Protein AF-A0A0G0J8R0-F1 (afdb_monomer)

Foldseek 3Di:
DDPPDVPVQLVLQLVLLVVVCVVPVVDPLNVLADSSQGGNLLSVQSVCLVVVNHDPVSLVVQLVVVCVVDVPCCSYNSNSSSVVSVVVNVVVVVVVVVVVPPPPPPPD

Sequence (108 aa):
MSIENGFEQSNDAEILCNNLHNQIADDPHWSDINCAKMEAEDAGLISKFTSGELSDDDIDERMDELREVDRNNQKDSSYVLAALLKNKLIASKYWEKRGGRGEKEARS

Mean predicted aligned error: 9.73 Å

Structure (mmCIF, N/CA/C/O backbone):
data_AF-A0A0G0J8R0-F1
#
_entry.id   AF-A0A0G0J8R0-F1
#
loop_
_atom_site.group_PDB
_atom_site.id
_atom_site.type_symbol
_atom_site.label_atom_id
_atom_site.label_alt_id
_atom_site.label_comp_id
_atom_site.label_asym_id
_atom_site.label_entity_id
_atom_site.label_seq_id
_atom_site.pdbx_PDB_ins_code
_atom_site.Cartn_x
_atom_site.Cartn_y
_atom_site.Cartn_z
_atom_site.occupancy
_atom_site.B_iso_or_equiv
_atom_site.auth_seq_id
_atom_site.auth_comp_id
_atom_site.auth_asym_id
_atom_site.auth_atom_id
_atom_site.pdbx_PDB_model_num
ATOM 1 N N . MET A 1 1 ? -25.494 10.990 19.401 1.00 35.59 1 MET A N 1
ATOM 2 C CA . MET A 1 1 ? -25.403 9.924 18.385 1.00 35.59 1 MET A CA 1
ATOM 3 C C . MET A 1 1 ? -24.760 10.563 17.176 1.00 35.59 1 MET A C 1
ATOM 5 O O . MET A 1 1 ? -25.429 11.344 16.522 1.00 35.59 1 MET A O 1
ATOM 9 N N . SER A 1 2 ? -23.469 10.326 16.962 1.00 42.91 2 SER A N 1
ATOM 10 C CA . SER A 1 2 ? -22.736 10.849 15.806 1.00 42.91 2 SER A CA 1
ATOM 11 C C . SER A 1 2 ? -22.311 9.640 14.983 1.00 42.91 2 SER A C 1
ATOM 13 O O . SER A 1 2 ? -21.313 9.003 15.299 1.00 42.91 2 SER A O 1
ATOM 15 N N . ILE A 1 3 ? -23.149 9.259 14.020 1.00 48.91 3 ILE A N 1
ATOM 16 C CA . ILE A 1 3 ? -22.897 8.169 13.064 1.00 48.91 3 ILE A CA 1
ATOM 17 C C . ILE A 1 3 ? -22.789 8.813 11.681 1.00 48.91 3 ILE A C 1
ATOM 19 O O . ILE A 1 3 ? -23.540 8.502 10.774 1.00 48.91 3 ILE A O 1
ATOM 23 N N . GLU A 1 4 ? -21.918 9.803 11.546 1.00 46.72 4 GLU A N 1
ATOM 24 C CA . GLU A 1 4 ? -21.707 10.530 10.293 1.00 46.72 4 GLU A CA 1
ATOM 25 C C . GLU A 1 4 ? -20.236 10.942 10.292 1.00 46.72 4 GLU A C 1
ATOM 27 O O . GLU A 1 4 ? -19.896 11.994 10.812 1.00 46.72 4 GLU A O 1
ATOM 32 N N . ASN A 1 5 ? -19.353 10.018 9.905 1.00 47.31 5 ASN A N 1
ATOM 33 C CA . ASN A 1 5 ? -17.941 10.289 9.566 1.00 47.31 5 ASN A CA 1
ATOM 34 C C . ASN A 1 5 ? -17.219 9.043 9.023 1.00 47.31 5 ASN A C 1
ATOM 36 O O . ASN A 1 5 ? -16.142 9.164 8.453 1.00 47.31 5 ASN A O 1
ATOM 40 N N . GLY A 1 6 ? -17.798 7.843 9.169 1.00 46.78 6 GLY A N 1
ATOM 41 C CA . GLY A 1 6 ? -17.219 6.616 8.607 1.00 46.78 6 GLY A CA 1
ATOM 42 C C . GLY A 1 6 ? -17.482 6.417 7.109 1.00 46.78 6 GLY A C 1
ATOM 43 O O . GLY A 1 6 ? -16.724 5.720 6.452 1.00 46.78 6 GLY A O 1
ATOM 44 N N . PHE A 1 7 ? -18.536 7.026 6.552 1.00 42.38 7 PHE A N 1
ATOM 45 C CA . PHE A 1 7 ? -18.953 6.757 5.168 1.00 42.38 7 PHE A CA 1
ATOM 46 C C . PHE A 1 7 ? -18.159 7.556 4.119 1.00 42.38 7 PHE A C 1
ATOM 48 O O . PHE A 1 7 ? -18.008 7.094 2.994 1.00 42.38 7 PHE A O 1
ATOM 55 N N . GLU A 1 8 ? -17.621 8.727 4.479 1.00 51.41 8 GLU A N 1
ATOM 56 C CA . GLU A 1 8 ? -16.779 9.530 3.577 1.00 51.41 8 GLU A CA 1
ATOM 57 C C . GLU A 1 8 ? -15.332 9.010 3.525 1.00 51.41 8 GLU A C 1
ATOM 59 O O . GLU A 1 8 ? -14.777 8.886 2.439 1.00 51.41 8 GLU A O 1
ATOM 64 N N . GLN A 1 9 ? -14.752 8.577 4.653 1.00 51.84 9 GLN A N 1
ATOM 65 C CA . GLN A 1 9 ? -13.360 8.096 4.683 1.00 51.84 9 GLN A CA 1
ATOM 66 C C . GLN A 1 9 ? -13.147 6.756 3.962 1.00 51.84 9 GLN A C 1
ATOM 68 O O . GLN A 1 9 ? -12.125 6.579 3.301 1.00 51.84 9 GLN A O 1
ATOM 73 N N . SER A 1 10 ? -14.100 5.818 4.039 1.00 55.41 10 SER A N 1
ATOM 74 C CA . SER A 1 10 ? -13.976 4.531 3.333 1.00 55.41 10 SER A CA 1
ATOM 75 C C . SER A 1 10 ? -14.023 4.677 1.808 1.00 55.41 10 SER A C 1
ATOM 77 O O . SER A 1 10 ? -13.453 3.852 1.101 1.00 55.41 10 SER A O 1
ATOM 79 N N . ASN A 1 11 ? -14.667 5.727 1.290 1.00 67.56 11 ASN A N 1
ATOM 80 C CA . ASN A 1 11 ? -14.789 5.940 -0.152 1.00 67.56 11 ASN A CA 1
ATOM 81 C C . ASN A 1 11 ? -13.491 6.514 -0.749 1.00 67.56 11 ASN A C 1
ATOM 83 O O . ASN A 1 11 ? -13.073 6.118 -1.835 1.00 67.56 11 ASN A O 1
ATOM 87 N N . ASP A 1 12 ? -12.809 7.395 -0.014 1.00 79.44 12 ASP A N 1
ATOM 88 C CA . ASP A 1 12 ? -11.572 8.030 -0.480 1.00 79.44 12 ASP A CA 1
ATOM 89 C C . ASP A 1 12 ? -10.418 7.025 -0.621 1.00 79.44 12 ASP A C 1
ATOM 91 O O . ASP A 1 12 ? -9.683 7.054 -1.614 1.00 79.44 12 ASP A O 1
ATOM 95 N N . ALA A 1 13 ? -10.290 6.091 0.327 1.00 83.44 13 ALA A N 1
ATOM 96 C CA . ALA A 1 13 ? -9.274 5.040 0.284 1.00 83.44 13 ALA A CA 1
ATOM 97 C C . ALA A 1 13 ? -9.476 4.089 -0.906 1.00 83.44 13 ALA A C 1
ATOM 99 O O . ALA A 1 13 ? -8.530 3.785 -1.640 1.00 83.44 13 ALA A O 1
ATOM 100 N N . GLU A 1 14 ? -10.721 3.674 -1.150 1.00 86.81 14 GLU A N 1
ATOM 101 C CA . GLU A 1 14 ? -11.070 2.831 -2.291 1.00 86.81 14 GLU A CA 1
ATOM 102 C C . GLU A 1 14 ? -10.799 3.548 -3.626 1.00 86.81 14 GLU A C 1
ATOM 104 O O . GLU A 1 14 ? -10.226 2.955 -4.546 1.00 86.81 14 GLU A O 1
ATOM 109 N N . ILE A 1 15 ? -11.154 4.832 -3.744 1.00 88.81 15 ILE A N 1
ATOM 110 C CA . ILE A 1 15 ? -10.900 5.634 -4.950 1.00 88.81 15 ILE A CA 1
ATOM 111 C C . ILE A 1 15 ? -9.396 5.758 -5.215 1.00 88.81 15 ILE A C 1
ATOM 113 O O . ILE A 1 15 ? -8.947 5.549 -6.345 1.00 88.81 15 ILE A O 1
ATOM 117 N N . LEU A 1 16 ? -8.600 6.071 -4.189 1.0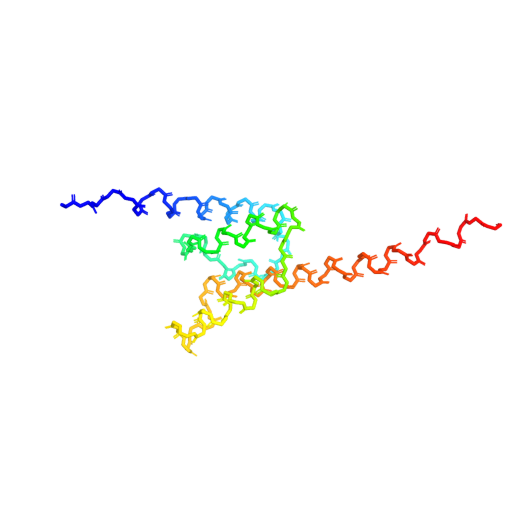0 90.00 16 LEU A N 1
ATOM 118 C CA . LEU A 1 16 ? -7.147 6.191 -4.319 1.00 90.00 16 LEU A CA 1
ATOM 119 C C . LEU A 1 16 ? -6.500 4.855 -4.696 1.00 90.00 16 LEU A C 1
ATOM 121 O O . LEU A 1 16 ? -5.642 4.826 -5.579 1.00 90.00 16 LEU A O 1
ATOM 125 N N . CYS A 1 17 ? -6.960 3.747 -4.118 1.00 90.44 17 CYS A N 1
ATOM 126 C CA . CYS A 1 17 ? -6.517 2.405 -4.490 1.00 90.44 17 CYS A CA 1
ATOM 127 C C . CYS A 1 17 ? -6.832 2.084 -5.958 1.00 90.44 17 CYS A C 1
ATOM 129 O O . CYS A 1 17 ? -5.951 1.659 -6.706 1.00 90.44 17 CYS A O 1
ATOM 131 N N . ASN A 1 18 ? -8.046 2.375 -6.425 1.00 89.69 18 ASN A N 1
ATOM 132 C CA . ASN A 1 18 ? -8.399 2.188 -7.834 1.00 89.69 18 ASN A CA 1
ATOM 133 C C . ASN A 1 18 ? -7.582 3.098 -8.772 1.00 89.69 18 ASN A C 1
ATOM 135 O O . ASN A 1 18 ? -7.194 2.682 -9.864 1.00 89.69 18 ASN A O 1
ATOM 139 N N . ASN A 1 19 ? -7.262 4.324 -8.353 1.00 89.56 19 ASN A N 1
ATOM 140 C CA . ASN A 1 19 ? -6.380 5.211 -9.115 1.00 89.56 19 ASN A CA 1
ATOM 141 C C . ASN A 1 19 ? -4.940 4.690 -9.173 1.00 89.56 19 ASN A C 1
ATOM 143 O O . ASN A 1 19 ? -4.287 4.820 -10.212 1.00 89.56 19 ASN A O 1
ATOM 147 N N . LEU A 1 20 ? -4.449 4.089 -8.087 1.00 89.25 20 LEU A N 1
ATOM 148 C CA . LEU A 1 20 ? -3.154 3.423 -8.062 1.00 89.25 20 LEU A CA 1
ATOM 149 C C . LEU A 1 20 ? -3.141 2.220 -9.011 1.00 89.25 20 LEU A C 1
ATOM 151 O O . LEU A 1 20 ? -2.183 2.089 -9.771 1.00 89.25 20 LEU A O 1
ATOM 155 N N . HIS A 1 21 ? -4.210 1.412 -9.051 1.00 88.50 21 HIS A N 1
ATOM 156 C CA . HIS A 1 21 ? -4.330 0.280 -9.979 1.00 88.50 21 HIS A CA 1
ATOM 157 C C . HIS A 1 21 ? -3.998 0.694 -11.410 1.00 88.50 21 HIS A C 1
ATOM 159 O O . HIS A 1 21 ? -3.163 0.075 -12.054 1.00 88.50 21 HIS A O 1
ATOM 165 N N . ASN A 1 22 ? -4.590 1.790 -11.889 1.00 85.44 22 ASN A N 1
ATOM 166 C CA . ASN A 1 22 ? -4.380 2.268 -13.256 1.00 85.44 22 ASN A CA 1
ATOM 167 C C . ASN A 1 22 ? -2.916 2.645 -13.551 1.00 85.44 22 ASN A C 1
ATOM 169 O O . ASN A 1 22 ? -2.509 2.638 -14.709 1.00 85.44 22 ASN A O 1
ATOM 173 N N . GLN A 1 23 ? -2.124 2.972 -12.526 1.00 83.75 23 GLN A N 1
ATOM 174 C CA . GLN A 1 23 ? -0.708 3.325 -12.660 1.00 83.75 23 GLN A CA 1
ATOM 175 C C . GLN A 1 23 ? 0.218 2.105 -12.603 1.00 83.75 23 GLN A C 1
ATOM 177 O O . GLN A 1 23 ? 1.312 2.146 -13.164 1.00 83.75 23 GLN A O 1
ATOM 182 N N . ILE A 1 24 ? -0.194 1.031 -11.919 1.00 82.88 24 ILE A N 1
ATOM 183 C CA . ILE A 1 24 ? 0.636 -0.162 -11.688 1.00 82.88 24 ILE A CA 1
ATOM 184 C C . ILE A 1 24 ? -0.053 -1.474 -12.092 1.00 82.88 24 ILE A C 1
ATOM 186 O O . ILE A 1 24 ? 0.317 -2.530 -11.586 1.00 82.88 24 ILE A O 1
ATOM 190 N N . ALA A 1 25 ? -1.012 -1.411 -13.022 1.00 77.12 25 ALA A N 1
ATOM 191 C CA . ALA A 1 25 ? -1.866 -2.528 -13.446 1.00 77.12 25 ALA A CA 1
ATOM 192 C C . ALA A 1 25 ? -1.092 -3.761 -13.942 1.00 77.12 25 ALA A C 1
ATOM 194 O O . ALA A 1 25 ? -1.588 -4.879 -13.849 1.00 77.12 25 ALA A O 1
ATOM 195 N N . ASP A 1 26 ? 0.131 -3.570 -14.437 1.00 82.31 26 ASP A N 1
ATOM 196 C CA . ASP A 1 26 ? 1.005 -4.657 -14.884 1.00 82.31 26 ASP A CA 1
ATOM 197 C C . ASP A 1 26 ? 1.685 -5.427 -13.730 1.00 82.31 26 ASP A C 1
ATOM 199 O O . ASP A 1 26 ? 2.429 -6.377 -13.982 1.00 82.31 26 ASP A O 1
ATOM 203 N N . ASP A 1 27 ? 1.486 -5.039 -12.461 1.00 84.31 27 ASP A N 1
ATOM 204 C CA . ASP A 1 27 ? 2.076 -5.750 -11.325 1.00 84.31 27 ASP A CA 1
ATOM 205 C C . ASP A 1 27 ? 1.255 -6.994 -10.939 1.00 84.31 27 ASP A C 1
ATOM 207 O O . ASP A 1 27 ? 0.095 -6.868 -10.541 1.00 84.31 27 ASP A O 1
ATOM 211 N N . PRO A 1 28 ? 1.836 -8.207 -10.981 1.00 82.56 28 PRO A N 1
ATOM 212 C CA . PRO A 1 28 ? 1.103 -9.434 -10.669 1.00 82.56 28 PRO A CA 1
ATOM 213 C C . PRO A 1 28 ? 0.594 -9.487 -9.220 1.00 82.56 28 PRO A C 1
ATOM 215 O O . PRO A 1 28 ? -0.423 -10.133 -8.957 1.00 82.56 28 PRO A O 1
ATOM 218 N N . HIS A 1 29 ? 1.248 -8.783 -8.289 1.00 82.25 29 HIS A N 1
ATOM 219 C CA . HIS A 1 29 ? 0.839 -8.738 -6.882 1.00 82.25 29 HIS A CA 1
ATOM 220 C C . HIS A 1 29 ? -0.389 -7.847 -6.654 1.00 82.25 29 HIS A C 1
ATOM 222 O O . HIS A 1 29 ? -0.977 -7.884 -5.577 1.00 82.25 29 HIS A O 1
ATOM 228 N N . TRP A 1 30 ? -0.811 -7.068 -7.659 1.00 85.50 30 TRP A N 1
ATOM 229 C CA . TRP A 1 30 ? -2.028 -6.263 -7.565 1.00 85.50 30 TRP A CA 1
ATOM 230 C C . TRP A 1 30 ? -3.283 -7.125 -7.370 1.00 85.50 30 TRP A C 1
ATOM 232 O O . TRP A 1 30 ? -4.214 -6.724 -6.678 1.00 85.50 30 TRP A O 1
ATOM 242 N N . SER A 1 31 ? -3.302 -8.335 -7.940 1.00 86.50 31 SER A N 1
ATOM 243 C CA . SER A 1 31 ? -4.454 -9.248 -7.871 1.00 86.50 31 SER A CA 1
ATOM 244 C C . SER A 1 31 ? -4.835 -9.692 -6.451 1.00 86.50 31 SER A C 1
ATOM 246 O O . SER A 1 31 ? -5.967 -10.125 -6.233 1.00 86.50 31 SER A O 1
ATOM 248 N N . ASP A 1 32 ? -3.925 -9.534 -5.489 1.00 87.75 32 ASP A N 1
ATOM 249 C CA . ASP A 1 32 ? -4.130 -9.860 -4.078 1.00 87.75 32 ASP A CA 1
ATOM 250 C C . ASP A 1 32 ? -4.688 -8.671 -3.257 1.00 87.75 32 ASP A C 1
ATOM 252 O O . ASP A 1 32 ? -4.988 -8.819 -2.069 1.00 87.75 32 ASP A O 1
ATOM 256 N N . ILE A 1 33 ? -4.861 -7.490 -3.869 1.00 89.81 33 ILE A N 1
ATOM 257 C CA . ILE A 1 33 ? -5.349 -6.268 -3.213 1.00 89.81 33 ILE A CA 1
ATOM 258 C C . ILE A 1 33 ? -6.845 -6.083 -3.485 1.00 89.81 33 ILE A C 1
ATOM 260 O O . ILE A 1 33 ? -7.286 -5.950 -4.626 1.00 89.81 33 ILE A O 1
ATOM 264 N N . ASN A 1 34 ? -7.643 -6.012 -2.419 1.00 90.12 34 ASN A N 1
ATOM 265 C CA . ASN A 1 34 ? -9.048 -5.634 -2.484 1.00 90.12 34 ASN A CA 1
ATOM 266 C C . ASN A 1 34 ? -9.229 -4.178 -2.028 1.00 90.12 34 ASN A C 1
ATOM 268 O O . ASN A 1 34 ? -9.209 -3.897 -0.830 1.00 90.12 34 ASN A O 1
ATOM 272 N N . CYS A 1 35 ? -9.460 -3.267 -2.979 1.00 88.44 35 CYS A N 1
ATOM 273 C CA . CYS A 1 35 ? -9.618 -1.838 -2.692 1.00 88.44 35 CYS A CA 1
ATOM 274 C C . CYS A 1 35 ? -10.797 -1.511 -1.756 1.00 88.44 35 CYS A C 1
ATOM 276 O O . CYS A 1 35 ? -10.725 -0.530 -1.026 1.00 88.44 35 CYS A O 1
ATOM 278 N N . ALA A 1 36 ? -11.843 -2.345 -1.711 1.00 86.56 36 ALA A N 1
ATOM 279 C CA . ALA A 1 36 ? -12.990 -2.140 -0.818 1.00 86.56 36 ALA A CA 1
ATOM 280 C C . ALA A 1 36 ? -12.678 -2.447 0.661 1.00 86.56 36 ALA A C 1
ATOM 282 O O . ALA A 1 36 ? -13.520 -2.244 1.533 1.00 86.56 36 ALA A O 1
ATOM 283 N N . LYS A 1 37 ? -11.489 -2.995 0.948 1.00 85.25 37 LYS A N 1
ATOM 284 C CA . LYS A 1 37 ? -10.998 -3.271 2.305 1.00 85.25 37 LYS A CA 1
ATOM 285 C C . LYS A 1 37 ? -9.924 -2.286 2.767 1.00 85.25 37 LYS A C 1
ATOM 287 O O . LYS A 1 37 ? -9.315 -2.523 3.800 1.00 85.25 37 LYS A O 1
ATOM 292 N N . MET A 1 38 ? -9.661 -1.232 1.997 1.00 85.56 38 MET A N 1
ATOM 293 C CA . MET A 1 38 ? -8.611 -0.270 2.327 1.00 85.56 38 MET A CA 1
ATOM 294 C C . MET A 1 38 ? -9.008 0.615 3.497 1.00 85.56 38 MET A C 1
ATOM 296 O O . MET A 1 38 ? -10.145 1.083 3.588 1.00 85.56 38 MET A O 1
ATOM 300 N N . GLU A 1 39 ? -8.033 0.871 4.359 1.00 86.06 39 GLU A N 1
ATOM 301 C CA . GLU A 1 39 ? -8.167 1.781 5.488 1.00 86.06 39 GLU A CA 1
ATOM 302 C C . GLU A 1 39 ? -7.663 3.186 5.118 1.00 86.06 39 GLU A C 1
ATOM 304 O O . GLU A 1 39 ? -7.008 3.396 4.091 1.00 86.06 39 GLU A O 1
ATOM 309 N N . ALA A 1 40 ? -7.976 4.182 5.947 1.00 84.69 40 ALA A N 1
ATOM 310 C CA . ALA A 1 40 ? -7.594 5.568 5.676 1.00 84.69 40 ALA A CA 1
ATOM 311 C C . ALA A 1 40 ? -6.064 5.752 5.682 1.00 84.69 40 ALA A C 1
ATOM 313 O O . ALA A 1 40 ? -5.511 6.513 4.887 1.00 84.69 40 ALA A O 1
ATOM 314 N N . GLU A 1 41 ? -5.363 5.012 6.536 1.00 87.69 41 GLU A N 1
ATOM 315 C CA . GLU A 1 41 ? -3.903 4.987 6.611 1.00 87.69 41 GLU A CA 1
ATOM 316 C C . GLU A 1 41 ? -3.272 4.464 5.311 1.00 87.69 41 GLU A C 1
ATOM 318 O O . GLU A 1 41 ? -2.271 5.010 4.837 1.00 87.69 41 GLU A O 1
ATOM 323 N N . ASP A 1 42 ? -3.904 3.476 4.669 1.00 89.81 42 ASP A N 1
ATOM 324 C CA . ASP A 1 42 ? -3.470 2.949 3.372 1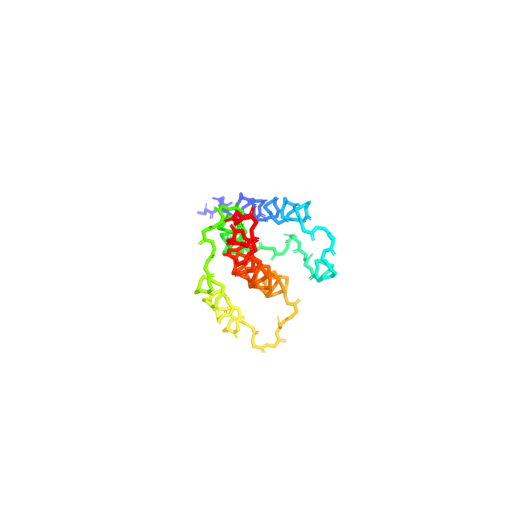.00 89.81 42 ASP A CA 1
ATOM 325 C C . ASP A 1 42 ? -3.601 4.020 2.280 1.00 89.81 42 ASP A C 1
ATOM 327 O O . ASP A 1 42 ? -2.704 4.199 1.454 1.00 89.81 42 ASP A O 1
ATOM 331 N N . ALA A 1 43 ? -4.686 4.800 2.317 1.00 89.12 43 ALA A N 1
ATOM 332 C CA . ALA A 1 43 ? -4.882 5.951 1.439 1.00 89.12 43 ALA A CA 1
ATOM 333 C C . ALA A 1 43 ? -3.762 6.994 1.600 1.00 89.12 43 ALA A C 1
ATOM 335 O O . ALA A 1 43 ? -3.283 7.557 0.611 1.00 89.12 43 ALA A O 1
ATOM 336 N N . GLY A 1 44 ? -3.301 7.206 2.837 1.00 90.75 44 GLY A N 1
ATOM 337 C CA . GLY A 1 44 ? -2.155 8.057 3.152 1.00 90.75 44 GLY A CA 1
ATOM 338 C C . GLY A 1 44 ? -0.866 7.583 2.476 1.00 90.75 44 GLY A C 1
ATOM 339 O O . GLY A 1 44 ? -0.158 8.393 1.869 1.00 90.75 44 GLY A O 1
ATOM 340 N N . LEU A 1 45 ? -0.591 6.275 2.504 1.00 93.00 45 LEU A N 1
ATOM 341 C CA . LEU A 1 45 ? 0.554 5.693 1.797 1.00 93.00 45 LEU A CA 1
ATOM 342 C C . LEU A 1 45 ? 0.437 5.858 0.279 1.00 93.00 45 LEU A C 1
ATOM 344 O O . LEU A 1 45 ? 1.407 6.246 -0.374 1.00 93.00 45 LEU A O 1
ATOM 348 N N . ILE A 1 46 ? -0.746 5.606 -0.288 1.00 92.12 46 ILE A N 1
ATOM 349 C CA . ILE A 1 46 ? -0.990 5.758 -1.729 1.00 92.12 46 ILE A CA 1
ATOM 350 C C . ILE A 1 46 ? -0.773 7.214 -2.155 1.00 92.12 46 ILE A C 1
ATOM 352 O O . ILE A 1 46 ? -0.086 7.469 -3.144 1.00 92.12 46 ILE A O 1
ATOM 356 N N . SER A 1 47 ? -1.300 8.175 -1.393 1.00 90.88 47 SER A N 1
ATOM 357 C CA . SER A 1 47 ? -1.122 9.600 -1.681 1.00 90.88 47 SER A CA 1
ATOM 358 C C . SER A 1 47 ? 0.361 9.975 -1.704 1.00 90.88 47 SER A C 1
ATOM 360 O O . SER A 1 47 ? 0.831 10.534 -2.698 1.00 90.88 47 SER A O 1
ATOM 362 N N . LYS A 1 48 ? 1.116 9.603 -0.661 1.00 92.19 48 LYS A N 1
ATOM 363 C CA . LYS A 1 48 ? 2.567 9.842 -0.582 1.00 92.19 48 LYS A CA 1
ATOM 364 C C . LYS A 1 48 ? 3.327 9.165 -1.723 1.00 92.19 48 LYS A C 1
ATOM 366 O O . LYS A 1 48 ? 4.287 9.726 -2.248 1.00 92.19 48 LYS A O 1
ATOM 371 N N . PHE A 1 49 ? 2.907 7.966 -2.134 1.00 91.25 49 PHE A N 1
ATOM 372 C CA . PHE A 1 49 ? 3.510 7.272 -3.271 1.00 91.25 49 PHE A CA 1
ATOM 373 C C . PHE A 1 49 ? 3.337 8.083 -4.554 1.00 91.25 49 PHE A C 1
ATOM 375 O O . PHE A 1 49 ? 4.306 8.339 -5.265 1.00 91.25 49 PHE A O 1
ATOM 382 N N . THR A 1 50 ? 2.110 8.530 -4.824 1.00 88.31 50 THR A N 1
ATOM 383 C CA . THR A 1 50 ? 1.791 9.291 -6.038 1.00 88.31 50 THR A CA 1
ATOM 384 C C . THR A 1 50 ? 2.428 10.682 -6.074 1.00 88.31 50 THR A C 1
ATOM 386 O O . THR A 1 50 ? 2.711 11.176 -7.164 1.00 88.31 50 THR A O 1
ATOM 389 N N . SER A 1 51 ? 2.702 11.302 -4.920 1.00 89.19 51 SER A N 1
ATOM 390 C CA . SER A 1 51 ? 3.428 12.578 -4.842 1.00 89.19 51 SER A CA 1
ATOM 391 C C . SER A 1 51 ? 4.955 12.426 -4.866 1.00 89.19 51 SER A C 1
ATOM 393 O O . SER A 1 51 ? 5.662 13.424 -4.990 1.00 89.19 51 SER A O 1
ATOM 395 N N . GLY A 1 52 ? 5.477 11.195 -4.788 1.00 88.19 52 GLY A N 1
ATOM 396 C CA . GLY A 1 52 ? 6.915 10.925 -4.702 1.00 88.19 52 GLY A CA 1
ATOM 397 C C . GLY A 1 52 ? 7.525 11.236 -3.330 1.00 88.19 52 GLY A C 1
ATOM 398 O O . GLY A 1 52 ? 8.744 11.331 -3.212 1.00 88.19 52 GLY A O 1
ATOM 399 N N . GLU A 1 53 ? 6.694 11.396 -2.299 1.00 92.19 53 GLU A N 1
ATOM 400 C CA . GLU A 1 53 ? 7.105 11.707 -0.923 1.00 92.19 53 GLU A CA 1
ATOM 401 C C . GLU A 1 53 ? 7.148 10.466 -0.022 1.00 92.19 53 GLU A C 1
ATOM 403 O O . GLU A 1 53 ? 7.579 10.558 1.125 1.00 92.19 53 GLU A O 1
ATOM 408 N N . LEU A 1 54 ? 6.712 9.305 -0.524 1.00 93.19 54 LEU A N 1
ATOM 409 C CA . LEU A 1 54 ? 6.711 8.062 0.243 1.00 93.19 54 LEU A CA 1
ATOM 410 C C . LEU A 1 54 ? 8.130 7.645 0.640 1.00 93.19 54 LEU A C 1
ATOM 412 O O . LEU A 1 54 ? 9.004 7.457 -0.213 1.00 93.19 54 LEU A O 1
ATOM 416 N N . SER A 1 55 ? 8.331 7.429 1.936 1.00 93.62 55 SER A N 1
ATOM 417 C CA . SER A 1 55 ? 9.583 6.929 2.499 1.00 93.62 55 SER A CA 1
ATOM 418 C C . SER A 1 55 ? 9.497 5.452 2.904 1.00 93.62 55 SER A C 1
ATOM 420 O O . SER A 1 55 ? 8.417 4.868 2.965 1.00 93.62 55 SER A O 1
ATOM 422 N N . ASP A 1 56 ? 10.656 4.830 3.163 1.00 93.50 56 ASP A N 1
ATOM 423 C CA . ASP A 1 56 ? 10.690 3.475 3.735 1.00 93.50 56 ASP A CA 1
ATOM 424 C C . ASP A 1 56 ? 10.090 3.467 5.152 1.00 93.50 56 ASP A C 1
ATOM 426 O O . ASP A 1 56 ? 9.384 2.522 5.490 1.00 93.50 56 ASP A O 1
ATOM 430 N N . ASP A 1 57 ? 10.311 4.534 5.932 1.00 94.44 57 ASP A N 1
ATOM 431 C CA . ASP A 1 57 ? 9.813 4.664 7.306 1.00 94.44 57 ASP A CA 1
ATOM 432 C C . ASP A 1 57 ? 8.277 4.691 7.351 1.00 94.44 57 ASP A C 1
ATOM 434 O O . ASP A 1 57 ? 7.686 3.996 8.171 1.00 94.44 57 ASP A O 1
ATOM 438 N N . ASP A 1 58 ? 7.623 5.407 6.424 1.00 94.31 58 ASP A N 1
ATOM 439 C CA . ASP A 1 58 ? 6.152 5.436 6.327 1.00 94.31 58 ASP A CA 1
ATOM 440 C C . ASP A 1 58 ? 5.561 4.030 6.132 1.00 94.31 58 ASP A C 1
ATOM 442 O O . ASP A 1 58 ? 4.514 3.690 6.680 1.00 94.31 58 ASP A O 1
ATOM 446 N N . ILE A 1 59 ? 6.228 3.209 5.316 1.00 93.00 59 ILE A N 1
ATOM 447 C CA . ILE A 1 59 ? 5.774 1.852 5.010 1.00 93.00 59 ILE A CA 1
ATOM 448 C C . ILE A 1 59 ? 6.081 0.909 6.171 1.00 93.00 59 ILE A C 1
ATOM 450 O O . ILE A 1 59 ? 5.259 0.053 6.490 1.00 93.00 59 ILE A O 1
ATOM 454 N N . ASP A 1 60 ? 7.259 1.037 6.779 1.00 92.50 60 ASP A N 1
ATOM 455 C CA . ASP A 1 60 ? 7.669 0.186 7.893 1.00 92.50 60 ASP A CA 1
ATOM 456 C C . ASP A 1 60 ? 6.795 0.429 9.131 1.00 92.50 60 ASP A C 1
ATOM 458 O O . ASP A 1 60 ? 6.348 -0.546 9.733 1.00 92.50 60 ASP A O 1
ATOM 462 N N . GLU A 1 61 ? 6.439 1.687 9.423 1.00 93.06 61 GLU A N 1
ATOM 463 C CA . GLU A 1 61 ? 5.467 2.042 10.467 1.00 93.06 61 GLU A CA 1
ATOM 464 C C . GLU A 1 61 ? 4.123 1.343 10.224 1.00 93.06 61 GLU A C 1
ATOM 466 O O . GLU A 1 61 ? 3.653 0.589 11.079 1.00 93.06 61 GLU A O 1
ATOM 471 N N . ARG A 1 62 ? 3.556 1.476 9.017 1.00 91.12 62 ARG A N 1
ATOM 472 C CA . ARG A 1 62 ? 2.280 0.828 8.681 1.00 91.12 62 ARG A CA 1
ATOM 473 C C . ARG A 1 62 ? 2.353 -0.698 8.759 1.00 91.12 62 ARG A C 1
ATOM 475 O O . ARG A 1 62 ? 1.414 -1.356 9.200 1.00 91.12 62 ARG A O 1
ATOM 482 N N . MET A 1 63 ? 3.455 -1.293 8.315 1.00 89.38 63 MET A N 1
ATOM 483 C CA . MET A 1 63 ? 3.644 -2.744 8.361 1.00 89.38 63 MET A CA 1
ATOM 484 C C . MET A 1 63 ? 3.755 -3.266 9.795 1.00 89.38 63 MET A C 1
ATOM 486 O O . MET A 1 63 ? 3.290 -4.376 10.066 1.00 89.38 63 MET A O 1
ATOM 490 N N . ASP A 1 64 ? 4.358 -2.499 10.704 1.00 89.31 64 ASP A N 1
ATOM 491 C CA . ASP A 1 64 ? 4.417 -2.845 12.121 1.00 89.31 64 ASP A CA 1
ATOM 492 C C . ASP A 1 64 ? 3.045 -2.695 12.795 1.00 89.31 64 ASP A C 1
ATOM 494 O O . ASP A 1 64 ? 2.628 -3.632 13.479 1.00 89.31 64 ASP A O 1
ATOM 498 N N . GLU A 1 65 ? 2.278 -1.640 12.496 1.00 87.56 65 GLU A N 1
ATOM 499 C CA . GLU A 1 65 ? 0.878 -1.512 12.943 1.00 87.56 65 GLU A CA 1
ATOM 500 C C . GLU A 1 65 ? 0.035 -2.727 12.526 1.00 87.56 65 GLU A C 1
ATOM 502 O O . GLU A 1 65 ? -0.613 -3.372 13.353 1.00 87.56 65 GLU A O 1
ATOM 507 N N . LEU A 1 66 ? 0.093 -3.105 11.245 1.00 86.50 66 LEU A N 1
ATOM 508 C CA . LEU A 1 66 ? -0.656 -4.246 10.711 1.00 86.50 66 LEU A CA 1
ATOM 509 C C . LEU A 1 66 ? -0.253 -5.572 11.380 1.00 86.50 66 LEU A C 1
ATOM 511 O O . LEU A 1 66 ? -1.097 -6.443 11.608 1.00 86.50 66 LE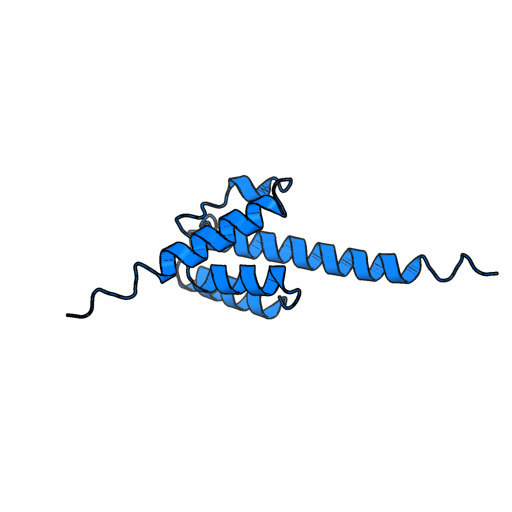U A O 1
ATOM 515 N N . ARG A 1 67 ? 1.028 -5.736 11.739 1.00 83.69 67 ARG A N 1
ATOM 516 C CA . ARG A 1 67 ? 1.519 -6.912 12.481 1.00 83.69 67 ARG A CA 1
ATOM 517 C C . ARG A 1 67 ? 1.036 -6.946 13.926 1.00 83.69 67 ARG A C 1
ATOM 519 O O . ARG A 1 67 ? 0.880 -8.040 14.477 1.00 83.69 67 ARG A O 1
ATOM 526 N N . GLU A 1 68 ? 0.859 -5.788 14.556 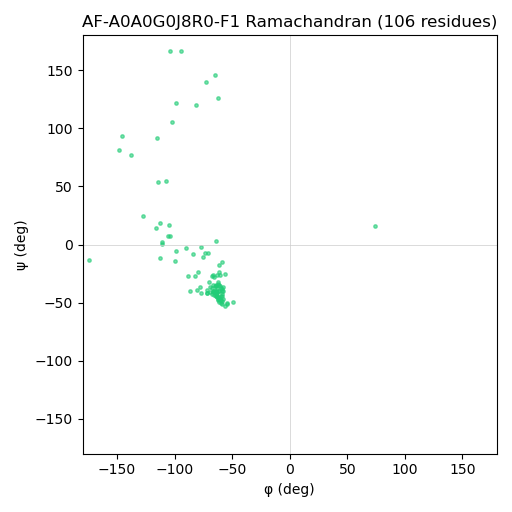1.00 79.62 68 GLU A N 1
ATOM 527 C CA . GLU A 1 68 ? 0.317 -5.690 15.911 1.00 79.62 68 GLU A CA 1
ATOM 528 C C . GLU A 1 68 ? -1.180 -6.005 15.942 1.00 79.62 68 GLU A C 1
ATOM 530 O O . GLU A 1 68 ? -1.629 -6.708 16.852 1.00 79.62 68 GLU A O 1
ATOM 535 N N . V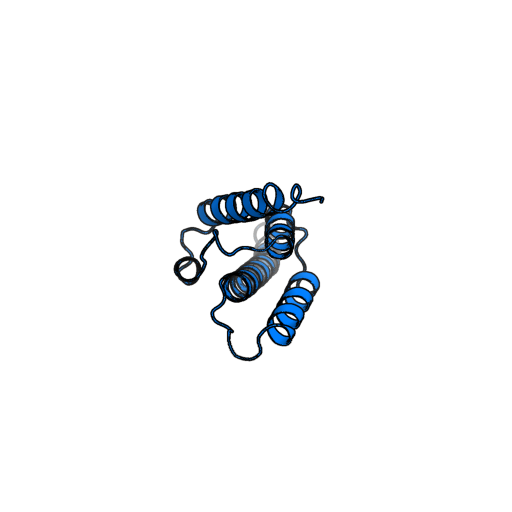AL A 1 69 ? -1.924 -5.549 14.928 1.00 72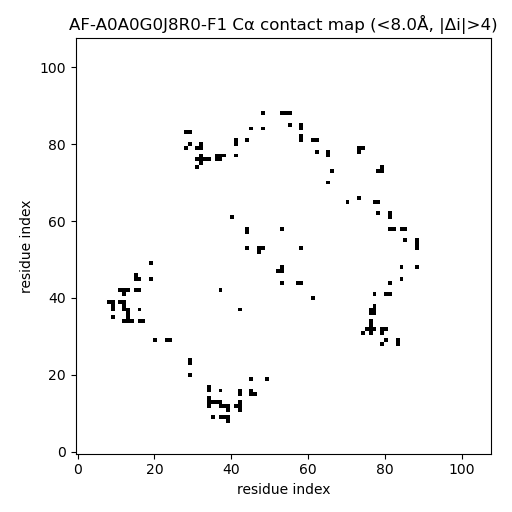.06 69 VAL A N 1
ATOM 536 C CA . VAL A 1 69 ? -3.373 -5.760 14.804 1.00 72.06 69 VAL A CA 1
ATOM 537 C C . VAL A 1 69 ? -3.713 -7.215 14.466 1.00 72.06 69 VAL A C 1
ATOM 539 O O . VAL A 1 69 ? -4.622 -7.778 15.079 1.00 72.06 69 VAL A O 1
ATOM 542 N N . ASP A 1 70 ? -2.970 -7.871 13.566 1.00 64.88 70 ASP A N 1
ATOM 543 C CA . ASP A 1 70 ? -3.208 -9.281 13.242 1.00 64.88 70 ASP A CA 1
ATOM 544 C C . ASP A 1 70 ? -1.915 -10.050 12.914 1.00 64.88 70 ASP A C 1
ATOM 546 O O . ASP A 1 70 ? -1.460 -10.140 11.770 1.00 64.88 70 ASP A O 1
ATOM 550 N N . ARG A 1 71 ? -1.336 -10.698 13.937 1.00 59.09 71 ARG A N 1
ATOM 551 C CA . ARG A 1 71 ? -0.109 -11.511 13.798 1.00 59.09 71 ARG A CA 1
ATOM 552 C C . ARG A 1 71 ? -0.230 -12.675 12.805 1.00 59.09 71 ARG A C 1
ATOM 554 O O . ARG A 1 71 ? 0.803 -13.237 12.439 1.00 59.09 71 ARG A O 1
ATOM 561 N N . ASN A 1 72 ? -1.439 -13.061 12.387 1.00 58.84 72 ASN A N 1
ATOM 562 C CA . ASN A 1 72 ? -1.669 -14.221 11.522 1.00 58.84 72 ASN A CA 1
ATOM 563 C C . ASN A 1 72 ? -2.190 -13.866 10.119 1.00 58.84 72 ASN A C 1
ATOM 565 O O . ASN A 1 72 ? -2.175 -14.743 9.252 1.00 58.84 72 ASN A O 1
ATOM 569 N N . ASN A 1 73 ? -2.606 -12.621 9.856 1.00 61.81 73 ASN A N 1
ATOM 570 C CA . ASN A 1 73 ? -3.260 -12.246 8.598 1.00 61.81 73 ASN A CA 1
ATOM 571 C C . ASN A 1 73 ? -2.379 -11.393 7.664 1.00 61.81 73 ASN A C 1
ATOM 573 O O . ASN A 1 73 ? -2.789 -10.360 7.148 1.00 61.81 73 ASN A O 1
ATOM 577 N N . GLN A 1 74 ? -1.180 -11.891 7.340 1.00 60.03 74 GLN A N 1
ATOM 578 C CA . GLN A 1 74 ? -0.263 -11.294 6.342 1.00 60.03 74 GLN A CA 1
ATOM 579 C C . GLN A 1 74 ? -0.812 -11.278 4.896 1.00 60.03 74 GLN A C 1
ATOM 581 O O . GLN A 1 74 ? -0.100 -10.917 3.962 1.00 60.03 74 GLN A O 1
ATOM 586 N N . LYS A 1 75 ? -2.053 -11.731 4.694 1.00 62.62 75 LYS A N 1
ATOM 587 C CA . LYS A 1 75 ? -2.769 -11.709 3.414 1.00 62.62 75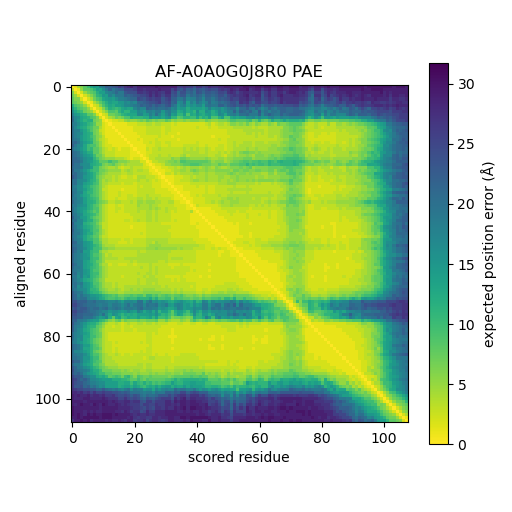 LYS A CA 1
ATOM 588 C C . LYS A 1 75 ? -3.830 -10.613 3.356 1.00 62.62 75 LYS A C 1
ATOM 590 O O . LYS A 1 75 ? -4.621 -10.604 2.414 1.00 62.62 75 LYS A O 1
ATOM 595 N N . ASP A 1 76 ? -3.894 -9.735 4.356 1.00 82.06 76 ASP A N 1
ATOM 596 C CA . ASP A 1 76 ? -4.794 -8.595 4.277 1.00 82.06 76 ASP A CA 1
ATOM 597 C C . ASP A 1 76 ? -4.378 -7.654 3.142 1.00 82.06 76 ASP A C 1
ATOM 599 O O . ASP A 1 76 ? -3.191 -7.494 2.845 1.00 82.06 76 ASP A O 1
ATOM 603 N N . SER A 1 77 ? -5.365 -7.038 2.501 1.00 87.50 77 SER A N 1
ATOM 604 C CA . SER A 1 77 ? -5.155 -6.155 1.359 1.00 87.50 77 SER A CA 1
ATOM 605 C C . SER A 1 77 ? -4.235 -4.992 1.724 1.00 87.50 77 SER A C 1
ATOM 607 O O . SER A 1 77 ? -3.393 -4.626 0.908 1.00 87.50 77 SER A O 1
ATOM 609 N N . SER A 1 78 ? -4.328 -4.466 2.948 1.00 88.81 78 SER A N 1
ATOM 610 C CA . SER A 1 78 ? -3.457 -3.397 3.455 1.00 88.81 78 SER A CA 1
ATOM 611 C C . SER A 1 78 ? -1.995 -3.838 3.552 1.00 88.81 78 SER A C 1
ATOM 613 O O . SER A 1 78 ? -1.091 -3.127 3.116 1.00 88.81 78 SER A O 1
ATOM 615 N N . TYR A 1 79 ? -1.747 -5.059 4.039 1.00 89.19 79 TYR A N 1
ATOM 616 C CA . TYR A 1 79 ? -0.393 -5.613 4.146 1.00 89.19 79 TYR A CA 1
ATOM 617 C C . TYR A 1 79 ? 0.218 -5.869 2.764 1.00 89.19 79 TYR A C 1
ATOM 619 O O . TYR A 1 79 ? 1.380 -5.543 2.510 1.00 89.19 79 TYR A O 1
ATOM 627 N N . VAL A 1 80 ? -0.580 -6.418 1.843 1.00 89.56 80 VAL A N 1
ATOM 628 C CA . VAL A 1 80 ? -0.176 -6.642 0.448 1.00 89.56 80 VAL A CA 1
ATOM 629 C C . VAL A 1 80 ? 0.127 -5.313 -0.250 1.00 89.56 80 VAL A C 1
ATOM 631 O O . VAL A 1 80 ? 1.160 -5.198 -0.912 1.00 89.56 80 VAL A O 1
ATOM 634 N N . LEU A 1 81 ? -0.723 -4.297 -0.072 1.00 92.06 81 LEU A N 1
ATOM 635 C CA . LEU A 1 81 ? -0.511 -2.960 -0.621 1.00 92.06 81 LEU A CA 1
ATOM 636 C C . LEU A 1 81 ? 0.790 -2.343 -0.098 1.00 92.06 81 LEU A C 1
ATOM 638 O O . LEU A 1 81 ? 1.607 -1.885 -0.895 1.00 92.06 81 LEU A O 1
ATOM 642 N N . ALA A 1 82 ? 1.008 -2.346 1.217 1.00 92.00 82 ALA A N 1
ATOM 643 C CA . ALA A 1 82 ? 2.213 -1.784 1.818 1.00 92.00 82 ALA A CA 1
ATOM 644 C C . ALA A 1 82 ? 3.484 -2.476 1.286 1.00 92.00 82 ALA A C 1
ATOM 646 O O . ALA A 1 82 ? 4.447 -1.813 0.889 1.00 92.00 82 ALA A O 1
ATOM 647 N N . ALA A 1 83 ? 3.466 -3.808 1.162 1.00 90.75 83 ALA A N 1
ATOM 648 C CA . ALA A 1 83 ? 4.563 -4.563 0.559 1.00 90.75 83 ALA A CA 1
ATOM 649 C C . ALA A 1 83 ? 4.780 -4.216 -0.929 1.00 90.75 83 ALA A C 1
ATOM 651 O O . ALA A 1 83 ? 5.923 -4.070 -1.376 1.00 90.75 83 ALA A O 1
ATOM 652 N N . LEU A 1 84 ? 3.702 -4.050 -1.699 1.00 92.31 84 LEU A N 1
ATOM 653 C CA . LEU A 1 84 ? 3.767 -3.633 -3.099 1.00 92.31 84 LEU A CA 1
ATOM 654 C C . LEU A 1 84 ? 4.388 -2.238 -3.238 1.00 92.31 84 LEU A C 1
ATOM 656 O O . LEU A 1 84 ? 5.316 -2.057 -4.031 1.00 92.31 84 LEU A O 1
ATOM 660 N N . LEU A 1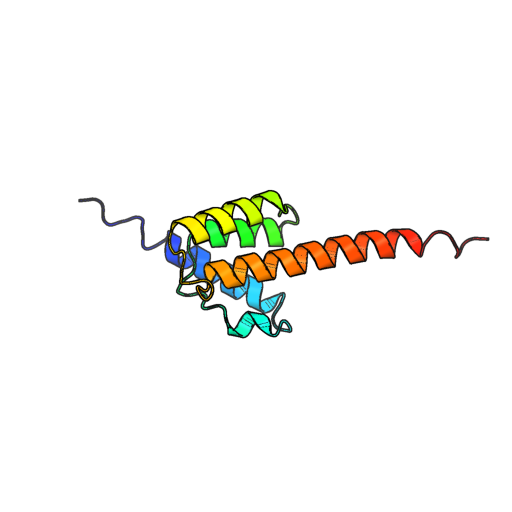 85 ? 3.931 -1.270 -2.442 1.00 92.75 85 LEU A N 1
ATOM 661 C CA . LEU A 1 85 ? 4.473 0.089 -2.420 1.00 92.75 85 LEU A CA 1
ATOM 662 C C . LEU A 1 85 ? 5.963 0.090 -2.062 1.00 92.75 85 LEU A C 1
ATOM 664 O O . LEU A 1 85 ? 6.744 0.777 -2.724 1.00 92.75 85 LEU A O 1
ATOM 668 N N . LYS A 1 86 ? 6.390 -0.753 -1.112 1.00 92.44 86 LYS A N 1
ATOM 669 C CA . LYS A 1 86 ? 7.812 -0.929 -0.780 1.00 92.44 86 LYS A CA 1
ATOM 670 C C . LYS A 1 86 ? 8.623 -1.403 -1.978 1.00 92.44 86 LYS A C 1
ATOM 672 O O . LYS A 1 86 ? 9.663 -0.829 -2.299 1.00 92.44 86 LYS A O 1
ATOM 677 N N . ASN A 1 87 ? 8.134 -2.422 -2.682 1.00 90.38 87 ASN A N 1
ATOM 678 C CA . ASN A 1 87 ? 8.805 -2.944 -3.870 1.00 90.38 87 ASN A CA 1
ATOM 679 C C . ASN A 1 87 ? 8.911 -1.883 -4.976 1.00 90.38 87 ASN A C 1
ATOM 681 O O . ASN A 1 87 ? 9.962 -1.765 -5.613 1.00 90.38 87 ASN A O 1
ATOM 685 N N . LYS A 1 88 ? 7.862 -1.076 -5.181 1.00 90.00 88 LYS A N 1
ATOM 686 C CA . LYS A 1 88 ? 7.879 0.035 -6.146 1.00 90.00 88 LYS A CA 1
ATOM 687 C C . LYS A 1 88 ? 8.857 1.136 -5.738 1.00 90.00 88 LYS A C 1
ATOM 689 O O . LYS A 1 88 ? 9.626 1.589 -6.586 1.00 90.00 88 LYS A O 1
ATOM 694 N N . LEU A 1 89 ? 8.892 1.510 -4.459 1.00 89.56 89 LEU A N 1
ATOM 695 C CA . LEU A 1 89 ? 9.834 2.496 -3.925 1.00 89.56 89 LEU A CA 1
ATOM 696 C C . LEU A 1 89 ? 11.286 2.040 -4.121 1.00 89.56 89 LEU A C 1
ATOM 698 O O . LEU A 1 89 ? 12.118 2.787 -4.640 1.00 89.56 89 LEU A O 1
ATOM 702 N N . ILE A 1 90 ? 11.582 0.787 -3.770 1.00 88.38 90 ILE A N 1
ATOM 703 C CA . ILE A 1 90 ? 12.898 0.174 -3.965 1.00 88.38 90 ILE A CA 1
ATOM 704 C C . ILE A 1 90 ? 13.279 0.195 -5.449 1.00 88.38 90 ILE A C 1
ATOM 706 O O . ILE A 1 90 ? 14.381 0.630 -5.795 1.00 88.38 90 ILE A O 1
ATOM 710 N N . ALA A 1 91 ? 12.374 -0.232 -6.335 1.00 85.94 91 ALA A N 1
ATOM 711 C CA . ALA A 1 91 ? 12.611 -0.217 -7.773 1.00 85.94 91 ALA A CA 1
ATOM 712 C C . ALA A 1 91 ? 12.921 1.201 -8.279 1.00 85.94 91 ALA A C 1
ATOM 714 O O . ALA A 1 91 ? 13.925 1.377 -8.970 1.00 85.94 91 ALA A O 1
ATOM 715 N N . SER A 1 92 ? 12.134 2.209 -7.885 1.00 83.38 92 SER A N 1
ATOM 716 C CA . SER A 1 92 ? 12.369 3.616 -8.243 1.00 83.38 92 SER A CA 1
ATOM 717 C C . SER A 1 92 ? 13.777 4.073 -7.846 1.00 83.38 92 SER A C 1
ATOM 719 O O . SER A 1 92 ? 14.555 4.502 -8.700 1.00 83.38 92 SER A O 1
ATOM 721 N N . LYS A 1 93 ? 14.169 3.836 -6.585 1.00 83.12 93 LYS A N 1
ATOM 722 C CA . LYS A 1 93 ? 15.505 4.183 -6.067 1.00 83.12 93 LYS A CA 1
ATOM 723 C C . LYS A 1 93 ? 16.637 3.476 -6.822 1.00 83.12 93 LYS A C 1
ATOM 725 O O . LYS A 1 93 ? 17.719 4.043 -7.011 1.00 83.12 93 LYS A O 1
ATOM 730 N N . TYR A 1 94 ? 16.429 2.228 -7.251 1.00 76.81 94 TYR A N 1
ATOM 731 C CA . TYR A 1 94 ? 17.406 1.496 -8.065 1.00 76.81 94 TYR A CA 1
ATOM 732 C C . TYR A 1 94 ? 17.580 2.104 -9.463 1.00 76.81 94 TYR A C 1
ATOM 734 O O . TYR A 1 94 ? 18.715 2.184 -9.947 1.00 76.81 94 TYR A O 1
ATOM 742 N N . TRP A 1 95 ? 16.493 2.539 -10.106 1.00 67.31 95 TRP A N 1
ATOM 743 C CA . TRP A 1 95 ? 16.543 3.178 -11.423 1.00 67.31 95 TRP A CA 1
ATOM 744 C C . TRP A 1 95 ? 17.197 4.558 -11.369 1.00 67.31 95 TRP A C 1
ATOM 746 O O . TRP A 1 95 ? 18.051 4.838 -12.207 1.00 67.31 95 TRP A O 1
ATOM 756 N N . GLU A 1 96 ? 16.918 5.366 -10.345 1.00 69.25 96 GLU A N 1
ATOM 757 C CA . GLU A 1 96 ? 17.588 6.658 -10.130 1.00 69.25 96 GLU A CA 1
ATOM 758 C C . GLU A 1 96 ? 19.112 6.497 -9.987 1.00 69.25 96 GLU A C 1
ATOM 760 O O . GLU A 1 96 ? 19.896 7.195 -10.637 1.00 69.25 96 GLU A O 1
ATOM 765 N N . LYS A 1 97 ? 19.560 5.498 -9.211 1.00 65.81 97 LYS A N 1
ATOM 766 C CA . LYS A 1 97 ? 20.995 5.194 -9.054 1.00 65.81 97 LYS A CA 1
ATOM 767 C C . LYS A 1 97 ? 21.667 4.708 -10.343 1.00 65.81 97 LYS A C 1
ATOM 769 O O . LYS A 1 97 ? 22.877 4.892 -10.492 1.00 65.81 97 LYS A O 1
ATOM 774 N N . ARG A 1 98 ? 20.930 4.071 -11.260 1.00 56.72 98 ARG A N 1
ATOM 775 C CA . ARG A 1 98 ? 21.457 3.602 -12.557 1.00 56.72 98 ARG A CA 1
ATOM 776 C C . ARG A 1 98 ? 21.411 4.679 -13.642 1.00 56.72 98 ARG A C 1
ATOM 778 O O . ARG A 1 98 ? 22.388 4.809 -14.376 1.00 56.72 98 ARG A O 1
ATOM 785 N N . GLY A 1 99 ? 20.345 5.474 -13.704 1.00 52.69 99 GLY A N 1
ATOM 786 C CA . GLY A 1 99 ? 20.204 6.600 -14.633 1.00 52.69 99 GLY A CA 1
ATOM 787 C C . GLY A 1 99 ? 21.257 7.687 -14.404 1.00 52.69 99 GLY A C 1
ATOM 788 O O . GLY A 1 99 ? 21.810 8.221 -15.358 1.00 52.69 99 GLY A O 1
ATOM 789 N N . GLY A 1 100 ? 21.668 7.914 -13.151 1.00 48.69 100 GLY A N 1
ATOM 790 C CA . GLY A 1 100 ? 22.746 8.853 -12.815 1.00 48.69 100 GLY A CA 1
ATOM 791 C C . GLY A 1 100 ? 24.169 8.412 -13.204 1.00 48.69 100 GLY A C 1
ATOM 792 O O . GLY A 1 100 ? 25.105 9.203 -13.073 1.00 48.69 100 GLY A O 1
ATOM 793 N N . ARG A 1 101 ? 24.367 7.170 -13.677 1.00 45.38 101 ARG A N 1
ATOM 794 C CA . ARG A 1 101 ? 25.684 6.634 -14.085 1.00 45.38 101 ARG A CA 1
ATOM 795 C C . ARG A 1 101 ? 25.828 6.412 -15.596 1.00 45.38 101 ARG A C 1
ATOM 797 O O . ARG A 1 101 ? 26.893 5.980 -16.019 1.00 45.38 101 ARG A O 1
ATOM 804 N N . GLY A 1 102 ? 24.795 6.715 -16.388 1.00 45.59 102 GLY A N 1
ATOM 805 C CA . GLY A 1 102 ? 24.796 6.563 -17.851 1.00 45.59 102 GLY A CA 1
ATOM 806 C C . GLY A 1 102 ? 25.059 7.848 -18.649 1.00 45.59 102 GLY A C 1
ATOM 807 O O . GLY A 1 102 ? 25.378 7.766 -19.828 1.00 45.59 102 GLY A O 1
ATOM 808 N N . GLU A 1 103 ? 24.980 9.032 -18.033 1.00 46.28 103 GLU A N 1
ATOM 809 C CA . GLU A 1 103 ? 25.072 10.323 -18.748 1.00 46.28 103 GLU A CA 1
ATOM 810 C C . GLU A 1 103 ? 26.409 11.071 -18.584 1.00 46.28 103 GLU A C 1
ATOM 812 O O . GLU A 1 103 ? 26.504 12.259 -18.891 1.00 46.28 103 GLU A O 1
ATOM 817 N N . LYS A 1 104 ? 27.483 10.405 -18.134 1.00 46.56 104 LYS A N 1
ATOM 818 C CA . LYS A 1 104 ? 28.831 11.018 -18.097 1.00 46.56 104 LYS A CA 1
ATOM 819 C C . LYS A 1 104 ? 29.849 10.446 -19.089 1.00 46.56 104 LYS A C 1
ATOM 821 O O . LYS A 1 104 ? 30.965 10.947 -19.124 1.00 46.56 104 LYS A O 1
ATOM 826 N N . GLU A 1 105 ? 29.472 9.491 -19.940 1.00 47.81 105 GLU A N 1
ATOM 827 C CA . GLU A 1 105 ? 30.376 8.896 -20.948 1.00 47.81 105 GLU A CA 1
ATOM 828 C C . GLU A 1 105 ? 29.966 9.150 -22.412 1.00 47.81 105 GLU A C 1
ATOM 830 O O . GLU A 1 105 ? 30.511 8.538 -23.321 1.00 47.81 105 GLU A O 1
ATOM 835 N N . ALA A 1 106 ? 29.052 10.091 -22.676 1.00 47.88 106 ALA A N 1
ATOM 836 C CA . ALA A 1 106 ? 28.667 10.473 -24.046 1.00 47.88 106 ALA A CA 1
ATOM 837 C C . ALA A 1 106 ? 29.082 11.907 -24.442 1.00 47.88 106 ALA A C 1
ATOM 839 O O . ALA A 1 106 ? 28.542 12.481 -25.387 1.00 47.88 106 ALA A O 1
ATOM 840 N N . ARG A 1 107 ? 30.037 12.506 -23.721 1.00 48.00 107 ARG A N 1
ATOM 841 C CA . ARG A 1 107 ? 30.714 13.753 -24.116 1.00 48.00 107 ARG A CA 1
ATOM 842 C C . ARG A 1 107 ? 32.212 13.647 -23.825 1.00 48.00 107 ARG A C 1
ATOM 844 O O . ARG A 1 107 ? 32.707 14.176 -22.833 1.00 48.00 107 ARG A O 1
ATOM 851 N N . SER A 1 108 ? 32.929 12.935 -24.683 1.00 42.53 108 SER A N 1
ATOM 852 C CA . SER A 1 108 ? 34.365 13.120 -24.916 1.00 42.53 108 SER A CA 1
ATOM 853 C C . SER A 1 108 ? 34.609 13.112 -26.413 1.00 42.53 108 SER A C 1
ATOM 855 O O . SER A 1 108 ? 33.894 12.352 -27.103 1.00 42.53 108 SER A O 1
#

pLDDT: mean 77.83, std 17.0, range [35.59, 94.44]

Solvent-accessible surface area (backbone atoms only — not comparable to full-atom values): 6426 Å² total; per-residue (Å²): 139,86,90,81,67,69,74,65,50,49,50,54,13,23,52,49,43,54,56,48,41,77,76,48,67,86,43,81,74,54,82,62,46,48,42,92,68,36,45,61,70,52,31,52,52,52,52,28,49,76,71,72,67,57,51,71,64,66,43,51,54,51,54,50,52,52,45,71,77,38,83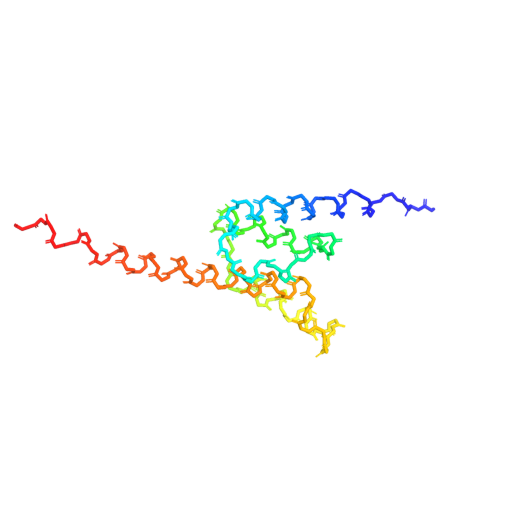,82,53,79,74,38,30,56,52,45,46,44,53,50,52,49,54,51,52,53,51,50,57,52,48,55,64,50,60,75,68,65,79,77,80,83,79,128

Radius of gyration: 16.91 Å; Cα contacts (8 Å, |Δi|>4): 85; chains: 1; bounding box: 60×28×43 Å

Secondary structure (DSSP, 8-state):
----SHHHHHHHHHHHHHHHHHHHTT-GGGGG--GGG--HHHHHHHHHHHHT---HHHHHHHHHHHHHH-TT-TTSHHHHHHHHHHHHHHHHHHHHHHHTTTSSSS--